Protein AF-A0A6I8VEP2-F1 (afdb_monomer)

Mean predicted aligned error: 11.59 Å

Organism: Drosophila pseudoobscura pseudoobscura (NCBI:txid46245)

InterPro domains:
  IPR017384 NADH dehydrogenase [ubiquinone] (complex I), alpha subcomplex subunit 1 [PF15879] (2-56)
  IPR017384 NADH dehydrogenase [ubiquinone] (complex I), alpha subcomplex subunit 1 [PTHR17098] (1-71)

Sequence (93 aa):
MWFEILPGAAIITVLLSVPIYAMYGVQKLTLGNAFRRNMDERFSRVMYQRDFRLTDNPYLMNGLDAIPDDEEDDQNKELNEDFNVGDDPDQEN

Foldseek 3Di:
DVCVCVVVVVVVVCVVVVVVVVLQVVCCVPQVHSDDDDDPDPVSVVLQVVCCVPPVHSPDDDDPVNDDDPVVVVVVVVVVVVVPPPPPPPPDD

Nearest PDB structures (foldseek):
  8b9z-assembly1_a  TM=9.201E-01  e=4.704E-08  Drosophila melanogaster
  8esz-assembly1_A1  TM=9.103E-01  e=6.145E-08  Drosophila melanogaster
  8ba0-assembly1_a  TM=9.038E-01  e=6.145E-08  Drosophila melanogaster
  8ues-assembly1_1a  TM=8.490E-01  e=1.342E-02  Sus scrofa
  3hus-assembly1_A  TM=4.122E-01  e=9.363E+00  Homo sapiens

Secondary structure (DSSP, 8-state):
-GGGGHHHHHHHHHHHHHHHHHHHHHHHHHHSSSSPPP-SSHHHHHHHHHHHHHHSSTTS---GGGSPPHHHHHHHHHHHHHT----------

pLDDT: mean 82.6, std 14.32, range [41.22, 97.12]

So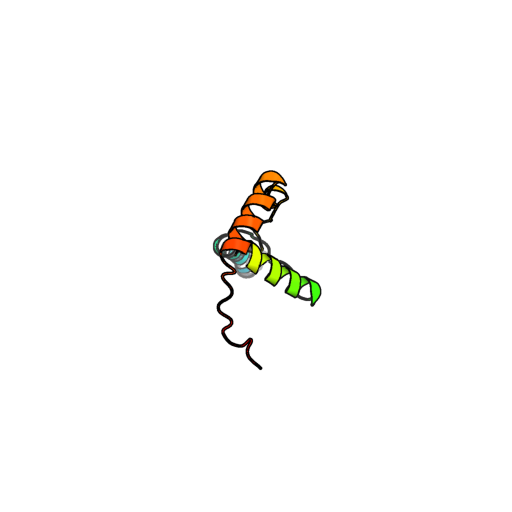lvent-accessible surface area (backbone atoms only — not comparable to full-atom values): 5827 Å² total; per-residue (Å²): 113,87,66,72,53,50,64,59,52,49,52,52,52,49,66,64,47,47,61,59,57,50,48,36,54,51,32,32,72,76,63,74,41,57,69,84,82,75,58,89,48,72,67,44,41,54,52,48,53,50,36,32,74,75,62,76,34,67,75,60,82,83,61,74,86,76,54,72,54,76,78,54,46,54,55,53,48,55,54,55,54,69,69,60,67,81,84,69,90,82,85,82,133

Structure (mmCIF, N/CA/C/O backbone):
data_AF-A0A6I8VEP2-F1
#
_entry.id   AF-A0A6I8VEP2-F1
#
loop_
_atom_site.group_PDB
_atom_site.id
_atom_site.type_symbol
_atom_site.label_atom_id
_atom_site.label_alt_id
_atom_site.label_comp_id
_atom_site.label_asym_id
_atom_site.label_entity_id
_atom_site.label_seq_id
_atom_site.pdbx_PDB_ins_code
_atom_site.Cartn_x
_atom_site.Cartn_y
_atom_site.Cartn_z
_atom_site.occupancy
_atom_site.B_iso_or_equiv
_atom_site.auth_seq_id
_atom_site.auth_comp_id
_atom_site.auth_asym_id
_atom_site.auth_atom_id
_atom_site.pdbx_PDB_model_num
ATOM 1 N N . MET A 1 1 ? 26.747 3.725 -31.571 1.00 76.69 1 MET A N 1
ATOM 2 C CA . MET A 1 1 ? 27.211 4.779 -30.624 1.00 76.69 1 MET A CA 1
ATOM 3 C C . MET A 1 1 ? 26.713 4.438 -29.223 1.00 76.69 1 MET A C 1
ATOM 5 O O . MET A 1 1 ? 25.716 3.745 -29.107 1.00 76.69 1 MET A O 1
ATOM 9 N N . TRP A 1 2 ? 27.376 4.876 -28.149 1.00 89.00 2 TRP A N 1
ATOM 10 C CA . TRP A 1 2 ? 27.051 4.434 -26.776 1.00 89.00 2 TRP A CA 1
ATOM 11 C C . TRP A 1 2 ? 25.586 4.666 -26.351 1.00 89.00 2 TRP A C 1
ATOM 13 O O . TRP A 1 2 ? 25.087 3.954 -25.490 1.00 89.00 2 TRP A O 1
ATOM 23 N N . PHE A 1 3 ? 24.879 5.610 -26.977 1.00 93.62 3 PHE A N 1
ATOM 24 C CA . PHE A 1 3 ? 23.467 5.899 -26.712 1.00 93.62 3 PHE A CA 1
ATOM 25 C C . PHE A 1 3 ? 22.481 4.848 -27.248 1.00 93.62 3 PHE A C 1
ATOM 27 O O . PHE A 1 3 ? 21.315 4.868 -26.868 1.00 93.62 3 PHE A O 1
ATOM 34 N N . GLU A 1 4 ? 22.906 3.918 -28.105 1.00 95.19 4 GLU A N 1
ATOM 35 C CA . GLU A 1 4 ? 22.037 2.846 -28.626 1.00 95.19 4 GLU A CA 1
ATOM 36 C C . GLU A 1 4 ? 21.580 1.870 -27.530 1.00 95.19 4 GLU A C 1
ATOM 38 O O . GLU A 1 4 ? 20.612 1.140 -27.720 1.00 95.19 4 GLU A O 1
ATOM 43 N N . ILE A 1 5 ? 22.219 1.899 -26.355 1.00 95.31 5 ILE A N 1
ATOM 44 C CA . ILE A 1 5 ? 21.764 1.173 -25.163 1.00 95.31 5 ILE A CA 1
ATOM 45 C C . ILE A 1 5 ? 20.530 1.819 -24.511 1.00 95.31 5 ILE A C 1
ATOM 47 O O . ILE A 1 5 ? 19.772 1.135 -23.823 1.00 95.31 5 ILE A O 1
ATOM 51 N N . LEU A 1 6 ? 20.311 3.126 -24.712 1.00 95.62 6 LEU A N 1
ATOM 52 C CA . LEU A 1 6 ? 19.294 3.897 -23.989 1.00 95.62 6 LEU A CA 1
ATOM 53 C C . LEU A 1 6 ? 17.864 3.403 -24.242 1.00 95.62 6 LEU A C 1
ATOM 55 O O . LEU A 1 6 ? 17.130 3.293 -23.263 1.00 95.62 6 LEU A O 1
ATOM 59 N N . PRO A 1 7 ? 17.447 3.045 -25.475 1.00 95.88 7 PRO A N 1
ATOM 60 C CA . PRO A 1 7 ? 16.116 2.485 -25.696 1.00 95.88 7 PRO A CA 1
ATOM 61 C C . PRO A 1 7 ? 15.894 1.176 -24.928 1.00 95.88 7 PRO A C 1
ATOM 63 O O . PRO A 1 7 ? 14.855 1.004 -24.296 1.00 95.88 7 PRO A O 1
ATOM 66 N N . GLY A 1 8 ? 16.884 0.276 -24.923 1.00 96.69 8 GLY A N 1
ATOM 67 C CA . GLY A 1 8 ? 16.804 -0.988 -24.186 1.00 96.69 8 GLY A CA 1
ATOM 68 C C . GLY A 1 8 ? 16.749 -0.772 -22.674 1.00 96.69 8 GLY A C 1
ATOM 69 O O . GLY A 1 8 ? 15.886 -1.331 -21.998 1.00 96.69 8 GLY A O 1
ATOM 70 N N . ALA A 1 9 ? 17.614 0.099 -22.150 1.00 95.38 9 ALA A N 1
ATOM 71 C CA . ALA A 1 9 ? 17.609 0.476 -20.741 1.00 95.38 9 ALA A CA 1
ATOM 72 C C . ALA A 1 9 ? 16.273 1.118 -20.328 1.00 95.38 9 ALA A C 1
ATOM 74 O O . ALA A 1 9 ? 15.709 0.741 -19.305 1.00 95.38 9 ALA A O 1
ATOM 75 N N . ALA A 1 10 ? 15.723 2.018 -21.150 1.00 96.44 10 ALA A N 1
ATOM 76 C CA . ALA A 1 10 ? 14.442 2.667 -20.891 1.00 96.44 10 ALA A CA 1
ATOM 77 C C . ALA A 1 10 ? 13.289 1.657 -20.821 1.00 96.44 10 ALA A C 1
ATOM 79 O O . ALA A 1 10 ? 12.487 1.716 -19.891 1.00 96.44 10 ALA A O 1
ATOM 80 N N . ILE A 1 11 ? 13.230 0.696 -21.751 1.00 97.12 11 ILE A N 1
ATOM 81 C CA . ILE A 1 11 ? 12.214 -0.365 -21.730 1.00 97.12 11 ILE A CA 1
ATOM 82 C C . ILE A 1 11 ? 12.311 -1.172 -20.432 1.00 97.12 11 ILE A C 1
ATOM 84 O O . ILE A 1 11 ? 11.299 -1.378 -19.764 1.00 97.12 11 ILE A O 1
ATOM 88 N N . ILE A 1 12 ? 13.519 -1.584 -20.038 1.00 97.06 12 ILE A N 1
ATOM 89 C CA . ILE A 1 12 ? 13.738 -2.357 -18.808 1.00 97.06 12 ILE A CA 1
ATOM 90 C C . ILE A 1 12 ? 13.291 -1.558 -17.578 1.00 97.06 12 ILE A C 1
ATOM 92 O O . ILE A 1 12 ? 12.550 -2.073 -16.744 1.00 97.06 12 ILE A O 1
ATOM 96 N N . THR A 1 13 ? 13.690 -0.290 -17.467 1.00 96.25 13 THR A N 1
ATOM 97 C CA . THR A 1 13 ? 13.318 0.565 -16.333 1.00 96.25 13 THR A CA 1
ATOM 98 C C . THR A 1 13 ? 11.810 0.793 -16.257 1.00 96.25 13 THR A C 1
ATOM 100 O O . THR A 1 13 ? 11.228 0.721 -15.173 1.00 96.25 13 THR A O 1
ATOM 103 N N . VAL A 1 14 ? 11.150 1.024 -17.393 1.00 96.94 14 VAL A N 1
ATOM 104 C CA . VAL A 1 14 ? 9.692 1.185 -17.429 1.00 96.94 14 VAL A CA 1
ATOM 105 C C . VAL A 1 14 ? 9.015 -0.110 -16.989 1.00 96.94 14 VAL A C 1
ATOM 107 O O . VAL A 1 14 ? 8.204 -0.088 -16.069 1.00 96.94 14 VAL A O 1
ATOM 110 N N . LEU A 1 15 ? 9.402 -1.253 -17.553 1.00 96.88 15 LEU A N 1
ATOM 111 C CA . LEU A 1 15 ? 8.790 -2.537 -17.208 1.00 96.88 15 LEU A CA 1
ATOM 112 C C . LEU A 1 15 ? 9.022 -2.950 -15.750 1.00 96.88 15 LEU A C 1
ATOM 114 O O . LEU A 1 15 ? 8.141 -3.565 -15.160 1.00 96.88 15 LEU A O 1
ATOM 118 N N . LEU A 1 16 ? 10.162 -2.599 -15.149 1.00 96.31 16 LEU A N 1
ATOM 119 C CA . LEU A 1 16 ? 10.422 -2.864 -13.730 1.00 96.31 16 LEU A CA 1
ATOM 120 C C . LEU A 1 16 ? 9.691 -1.895 -12.794 1.00 96.31 16 LEU A C 1
ATOM 122 O O . LEU A 1 16 ? 9.290 -2.286 -11.700 1.00 96.31 16 LEU A O 1
ATOM 126 N N . SER A 1 17 ? 9.506 -0.640 -13.202 1.00 95.94 17 SER A N 1
ATOM 127 C CA . SER A 1 17 ? 8.841 0.367 -12.366 1.00 95.94 17 SER A CA 1
ATOM 128 C C . SER A 1 17 ? 7.315 0.244 -12.386 1.00 95.94 17 SER A C 1
ATOM 130 O O . SER A 1 17 ? 6.673 0.448 -11.355 1.00 95.94 17 SER A O 1
ATOM 132 N N . VAL A 1 18 ? 6.723 -0.146 -13.520 1.00 96.31 18 VAL A N 1
ATOM 133 C CA . VAL A 1 18 ? 5.264 -0.248 -13.689 1.00 96.31 18 VAL A CA 1
ATOM 134 C C . VAL A 1 18 ? 4.595 -1.132 -12.625 1.00 96.31 18 VAL A C 1
ATOM 136 O O . VAL A 1 18 ? 3.642 -0.652 -12.012 1.00 96.31 18 VAL A O 1
ATOM 139 N N . PRO A 1 19 ? 5.064 -2.360 -12.319 1.00 94.00 19 PRO A N 1
ATOM 140 C CA . PRO A 1 19 ? 4.447 -3.197 -11.291 1.00 94.00 19 PRO A CA 1
ATOM 141 C C . PRO A 1 19 ? 4.421 -2.545 -9.906 1.00 94.00 19 PRO A C 1
ATOM 143 O O . PRO A 1 19 ? 3.452 -2.713 -9.171 1.00 94.00 19 PRO A O 1
ATOM 146 N N . ILE A 1 20 ? 5.448 -1.764 -9.559 1.00 91.00 20 ILE A N 1
ATOM 147 C CA . ILE A 1 20 ? 5.558 -1.100 -8.254 1.00 91.00 20 ILE A CA 1
ATOM 148 C C . ILE A 1 20 ? 4.464 -0.032 -8.117 1.00 91.00 20 ILE A C 1
ATOM 150 O O . ILE A 1 20 ? 3.713 -0.024 -7.140 1.00 91.00 20 ILE A O 1
ATOM 154 N N . TYR A 1 21 ? 4.326 0.836 -9.122 1.00 92.50 21 TYR A N 1
ATOM 155 C CA . TYR A 1 21 ? 3.317 1.900 -9.115 1.00 92.50 21 TYR A CA 1
ATOM 156 C C . TYR A 1 21 ? 1.896 1.374 -9.329 1.00 92.50 21 TYR A C 1
ATOM 158 O O . TYR A 1 21 ? 0.954 1.862 -8.703 1.00 92.50 21 TYR A O 1
ATOM 166 N N . ALA A 1 22 ? 1.730 0.355 -10.173 1.00 93.56 22 ALA A N 1
ATOM 167 C CA . ALA A 1 22 ? 0.443 -0.298 -10.368 1.00 93.56 22 ALA A CA 1
ATOM 168 C C . ALA A 1 22 ? -0.051 -0.918 -9.056 1.00 93.56 22 ALA A C 1
ATOM 170 O O . ALA A 1 22 ? -1.202 -0.710 -8.674 1.00 93.56 22 ALA A O 1
ATOM 171 N N . MET A 1 23 ? 0.828 -1.606 -8.320 1.00 90.88 23 MET A N 1
ATOM 172 C CA . MET A 1 23 ? 0.464 -2.226 -7.049 1.00 90.88 23 MET A CA 1
ATOM 173 C C . MET A 1 23 ? 0.060 -1.190 -5.989 1.00 90.88 23 MET A C 1
ATOM 175 O O . MET A 1 23 ? -0.892 -1.429 -5.247 1.00 90.88 23 MET A O 1
ATOM 179 N N . TYR A 1 24 ? 0.720 -0.028 -5.951 1.00 91.00 24 TYR A N 1
ATOM 180 C CA . TYR A 1 24 ? 0.315 1.098 -5.099 1.00 91.00 24 TYR A CA 1
ATOM 181 C C . TYR A 1 24 ? -1.128 1.542 -5.397 1.00 91.00 24 TYR A C 1
ATOM 183 O O . TYR A 1 24 ? -1.940 1.699 -4.483 1.00 91.00 24 TYR A O 1
ATOM 191 N N . GLY A 1 25 ? -1.465 1.702 -6.682 1.00 91.00 25 GLY A N 1
ATOM 192 C CA . GLY A 1 25 ? -2.812 2.073 -7.117 1.00 91.00 25 GLY A CA 1
ATOM 193 C C . GLY A 1 25 ? -3.856 1.016 -6.758 1.00 91.00 25 GLY A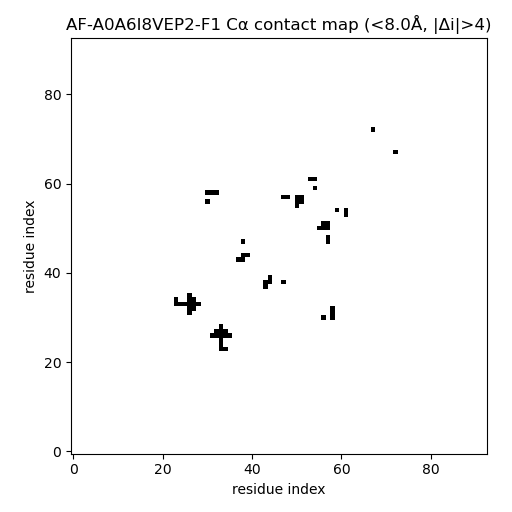 C 1
ATOM 194 O O . GLY A 1 25 ? -4.889 1.346 -6.180 1.00 91.00 25 GLY A O 1
ATOM 195 N N . VAL A 1 26 ? -3.561 -0.257 -7.034 1.00 91.62 26 VAL A N 1
ATOM 196 C CA . VAL A 1 26 ? -4.454 -1.381 -6.715 1.00 91.62 26 VAL A CA 1
ATOM 197 C C . VAL A 1 26 ? -4.726 -1.450 -5.214 1.00 91.62 26 VAL A C 1
ATOM 199 O O . VAL A 1 26 ? -5.887 -1.490 -4.824 1.00 91.62 26 VAL A O 1
ATOM 202 N N . GLN A 1 27 ? -3.694 -1.388 -4.365 1.00 88.88 27 GLN A N 1
ATOM 203 C CA . GLN A 1 27 ? -3.874 -1.455 -2.909 1.00 88.88 27 GLN A CA 1
ATOM 204 C C . GLN A 1 27 ? -4.743 -0.312 -2.388 1.00 88.88 27 GLN A C 1
ATOM 206 O O . GLN A 1 27 ? -5.664 -0.548 -1.605 1.00 88.88 27 GLN A O 1
ATOM 211 N N . LYS A 1 28 ? -4.513 0.910 -2.881 1.00 87.94 28 LYS A N 1
ATOM 212 C CA . LYS A 1 28 ? -5.309 2.075 -2.491 1.00 87.94 28 LYS A CA 1
ATOM 213 C C . LYS A 1 28 ? -6.786 1.924 -2.869 1.00 87.94 28 LYS A C 1
ATOM 215 O O . LYS A 1 28 ? -7.641 2.343 -2.097 1.00 87.94 28 LYS A O 1
ATOM 220 N N . LEU A 1 29 ? -7.080 1.310 -4.015 1.00 88.81 29 LEU A N 1
ATOM 221 C CA . LEU A 1 29 ? -8.452 1.067 -4.468 1.00 88.81 29 LEU A CA 1
ATOM 222 C C . LEU A 1 29 ? -9.136 -0.079 -3.714 1.00 88.81 29 LEU A C 1
ATOM 224 O O . LEU A 1 29 ? -10.317 0.030 -3.406 1.00 88.81 29 LEU A O 1
ATOM 228 N N . THR A 1 30 ? -8.425 -1.167 -3.407 1.00 86.12 30 THR A N 1
ATOM 229 C CA . THR A 1 30 ? -9.038 -2.354 -2.787 1.00 86.12 30 THR A CA 1
ATOM 230 C C . THR A 1 30 ? -9.127 -2.276 -1.265 1.00 86.12 30 THR A C 1
ATOM 232 O O . THR A 1 30 ? -10.060 -2.815 -0.687 1.00 86.12 30 THR A O 1
ATOM 235 N N . LEU A 1 31 ? -8.139 -1.666 -0.603 1.00 82.88 31 LEU A N 1
ATOM 236 C CA . LEU A 1 31 ? -7.996 -1.688 0.863 1.00 82.88 31 LEU A CA 1
ATOM 237 C C . LEU A 1 31 ? -8.242 -0.312 1.501 1.00 82.88 31 LEU A C 1
ATOM 239 O O . LEU A 1 31 ? -8.289 -0.199 2.722 1.00 82.88 31 LEU A O 1
ATOM 243 N N . GLY A 1 32 ? -8.348 0.751 0.696 1.00 83.62 32 GLY A N 1
ATOM 244 C CA . GLY A 1 32 ? -8.432 2.136 1.174 1.00 83.62 32 GLY A CA 1
ATOM 245 C C . GLY A 1 32 ? -7.096 2.713 1.659 1.00 83.62 32 GLY A C 1
ATOM 246 O O . GLY A 1 32 ? -7.005 3.906 1.939 1.00 83.62 32 GLY A O 1
ATOM 247 N N . ASN A 1 33 ? -6.034 1.902 1.708 1.00 85.44 33 ASN A N 1
ATOM 248 C CA . ASN A 1 33 ? -4.681 2.324 2.049 1.00 85.44 33 ASN A CA 1
ATOM 249 C C . ASN A 1 33 ? -3.677 1.761 1.037 1.00 85.44 33 ASN A C 1
ATOM 251 O O . ASN A 1 33 ? -3.791 0.624 0.585 1.00 85.44 33 ASN A O 1
ATOM 255 N N . ALA A 1 34 ? -2.686 2.569 0.674 1.00 81.88 34 ALA A N 1
ATOM 256 C CA . ALA A 1 34 ? -1.704 2.221 -0.343 1.00 81.88 34 ALA A CA 1
ATOM 257 C C . ALA A 1 34 ? -0.588 1.291 0.161 1.00 81.88 34 ALA A C 1
ATOM 259 O O . ALA A 1 34 ? 0.157 0.744 -0.648 1.00 81.88 34 ALA A O 1
ATOM 260 N N . PHE A 1 35 ? -0.463 1.128 1.482 1.00 85.19 35 PHE A N 1
ATOM 261 C CA . PHE A 1 35 ? 0.541 0.268 2.099 1.00 85.19 35 PHE A CA 1
ATOM 262 C C . PHE A 1 35 ? -0.107 -0.876 2.868 1.00 85.19 35 PHE A C 1
ATOM 264 O O . PHE A 1 35 ? -1.013 -0.678 3.682 1.00 85.19 35 PHE A O 1
ATOM 271 N N . ARG A 1 36 ? 0.403 -2.092 2.655 1.00 85.38 36 ARG A N 1
ATOM 272 C CA . ARG A 1 36 ? -0.042 -3.273 3.393 1.00 85.38 36 ARG A CA 1
ATOM 273 C C . ARG A 1 36 ? 0.607 -3.343 4.779 1.00 85.38 36 ARG A C 1
ATOM 275 O O . ARG A 1 36 ? 1.810 -3.133 4.902 1.00 85.38 36 ARG A O 1
ATOM 282 N N . ARG A 1 37 ? -0.172 -3.669 5.821 1.00 86.69 37 ARG A N 1
ATOM 283 C CA . ARG A 1 37 ? 0.379 -3.906 7.168 1.00 86.69 37 ARG A CA 1
ATOM 284 C C . ARG A 1 37 ? 1.212 -5.187 7.179 1.00 86.69 37 ARG A C 1
ATOM 286 O O . ARG A 1 37 ? 0.869 -6.154 6.496 1.00 86.69 37 ARG A O 1
ATOM 293 N N . ASN A 1 38 ? 2.280 -5.189 7.975 1.00 85.25 3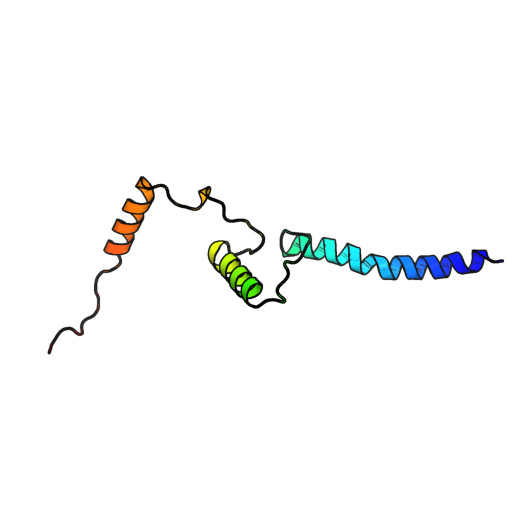8 ASN A N 1
ATOM 294 C CA . ASN A 1 38 ? 3.087 -6.385 8.172 1.00 85.25 38 ASN A CA 1
ATOM 295 C C . ASN A 1 38 ? 2.307 -7.431 9.000 1.00 85.25 38 ASN A C 1
ATOM 297 O O . ASN A 1 38 ? 1.668 -7.095 9.996 1.00 85.25 38 ASN A O 1
ATOM 301 N N . MET A 1 39 ? 2.364 -8.694 8.576 1.00 88.00 39 MET A N 1
ATOM 302 C CA . MET A 1 39 ? 1.752 -9.858 9.221 1.00 88.00 39 MET A CA 1
ATOM 303 C C . MET A 1 39 ? 2.769 -10.983 9.489 1.00 88.00 39 MET A C 1
ATOM 305 O O . MET A 1 39 ? 2.379 -12.128 9.715 1.00 88.00 39 MET A O 1
ATOM 309 N N . ASP A 1 40 ? 4.068 -10.683 9.475 1.00 91.94 40 ASP A N 1
ATOM 310 C CA . ASP A 1 40 ? 5.122 -11.677 9.706 1.00 91.94 40 ASP A CA 1
ATOM 311 C C . ASP A 1 40 ? 5.065 -12.242 11.131 1.00 91.94 40 ASP A C 1
ATOM 313 O O . ASP A 1 40 ? 5.179 -13.449 11.350 1.00 91.94 40 ASP A O 1
ATOM 317 N N . GLU A 1 41 ? 4.799 -11.397 12.125 1.00 93.81 41 GLU A N 1
ATOM 318 C CA . GLU A 1 41 ? 4.716 -11.815 13.524 1.00 93.81 41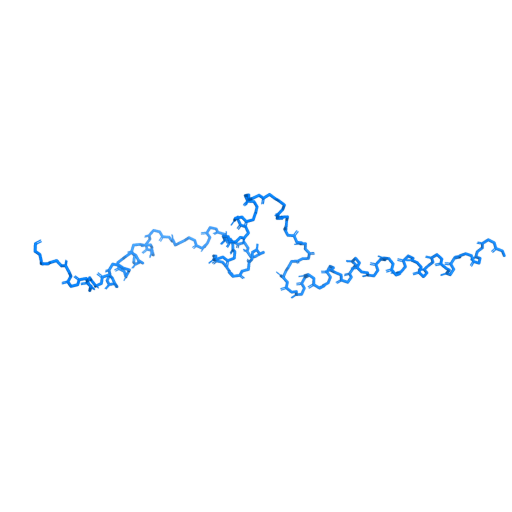 GLU A CA 1
ATOM 319 C C . GLU A 1 41 ? 3.325 -12.339 13.904 1.00 93.81 41 GLU A C 1
ATOM 321 O O . GLU A 1 41 ? 2.294 -11.958 13.339 1.00 93.81 41 GLU A O 1
ATOM 326 N N . ARG A 1 42 ? 3.278 -13.236 14.898 1.00 92.94 42 ARG A N 1
ATOM 327 C CA . ARG A 1 42 ? 2.012 -13.799 15.395 1.00 92.94 42 ARG A CA 1
ATOM 328 C C . ARG A 1 42 ? 1.130 -12.723 16.025 1.00 92.94 42 ARG A C 1
ATOM 330 O O . ARG A 1 42 ? -0.071 -12.711 15.775 1.00 92.94 42 ARG A O 1
ATOM 337 N N . PHE A 1 43 ? 1.721 -11.818 16.804 1.00 93.06 43 PHE A N 1
ATOM 338 C CA . PHE A 1 43 ? 0.991 -10.719 17.434 1.00 93.06 43 PHE A CA 1
ATOM 339 C C . PHE A 1 43 ? 0.341 -9.807 16.386 1.00 93.06 43 PHE A C 1
ATOM 341 O O . PHE A 1 43 ? -0.865 -9.573 16.438 1.00 93.06 43 PHE A O 1
ATOM 348 N N . SER A 1 44 ? 1.103 -9.398 15.369 1.00 92.75 44 SER A N 1
ATOM 349 C CA . SER A 1 44 ? 0.611 -8.565 14.265 1.00 92.75 44 SER A CA 1
ATOM 350 C C . SER A 1 44 ? -0.553 -9.210 13.512 1.00 92.75 44 SER A C 1
ATOM 352 O O . SER A 1 44 ? -1.512 -8.526 13.164 1.00 92.75 44 SER A O 1
ATOM 354 N N . ARG A 1 45 ? -0.532 -10.536 13.321 1.00 92.62 45 ARG A N 1
ATOM 355 C CA . ARG A 1 45 ? -1.647 -11.284 12.710 1.00 92.62 45 ARG A CA 1
ATOM 356 C C . ARG A 1 45 ? -2.911 -11.283 13.560 1.00 92.62 45 ARG A C 1
ATOM 358 O O . ARG A 1 45 ? -3.997 -11.079 13.024 1.00 92.62 45 ARG A O 1
ATOM 365 N N . VAL A 1 46 ? -2.779 -11.506 14.867 1.00 94.38 46 VAL A N 1
ATOM 366 C CA . V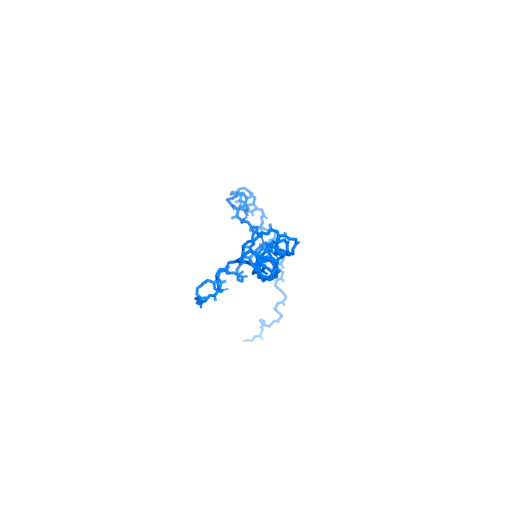AL A 1 46 ? -3.929 -11.489 15.785 1.00 94.38 46 VAL A CA 1
ATOM 367 C C . VAL A 1 46 ? -4.551 -10.096 15.825 1.00 94.38 46 VAL A C 1
ATOM 369 O O . VAL A 1 46 ? -5.769 -9.975 15.717 1.00 94.38 46 VAL A O 1
ATOM 372 N N . MET A 1 47 ? -3.726 -9.049 15.894 1.00 92.00 47 MET A N 1
ATOM 373 C CA . MET A 1 47 ? -4.208 -7.666 15.890 1.00 92.00 47 MET A CA 1
ATOM 374 C C . MET A 1 47 ? -4.862 -7.282 14.562 1.00 92.00 47 MET A C 1
ATOM 376 O O . MET A 1 47 ? -5.912 -6.653 14.565 1.00 92.00 47 MET A O 1
ATOM 380 N N . TYR A 1 48 ? -4.328 -7.747 13.433 1.00 91.75 48 TYR A N 1
ATOM 381 C CA . TYR A 1 48 ? -4.952 -7.543 12.126 1.00 91.75 48 TYR A CA 1
ATOM 382 C C . TYR A 1 48 ? -6.354 -8.170 12.036 1.00 91.75 48 TYR A C 1
ATOM 384 O O . TYR A 1 48 ? -7.280 -7.545 11.528 1.00 91.75 48 TYR A O 1
ATOM 392 N N . GLN A 1 49 ? -6.542 -9.381 12.574 1.00 92.00 49 GLN A N 1
ATOM 393 C CA . GLN A 1 49 ? -7.869 -10.004 12.642 1.00 92.00 49 GLN A CA 1
ATOM 394 C C . GLN A 1 49 ? -8.800 -9.308 13.636 1.00 92.00 49 GLN A C 1
ATOM 396 O O . GLN A 1 49 ? -10.003 -9.266 13.409 1.00 92.00 49 GLN A O 1
ATOM 401 N N . ARG A 1 50 ? -8.273 -8.808 14.759 1.00 92.75 50 ARG A N 1
ATOM 402 C CA . ARG A 1 50 ? -9.056 -8.034 15.730 1.00 92.75 50 ARG A CA 1
ATOM 403 C C . ARG A 1 50 ? -9.625 -6.784 15.070 1.00 92.75 50 ARG A C 1
ATOM 405 O O . ARG A 1 50 ? -10.824 -6.567 15.168 1.00 92.75 50 ARG A O 1
ATOM 412 N N . ASP A 1 51 ? -8.783 -6.023 14.376 1.00 90.75 51 ASP A N 1
ATOM 413 C CA . ASP A 1 51 ? -9.203 -4.799 13.694 1.00 90.75 51 ASP A CA 1
ATOM 414 C C . ASP A 1 51 ? -10.278 -5.126 12.630 1.00 90.75 51 ASP A C 1
ATOM 416 O O . ASP A 1 51 ? -11.305 -4.461 12.577 1.00 90.75 51 ASP A O 1
ATOM 420 N N . PHE A 1 52 ? -10.138 -6.239 11.893 1.00 89.88 52 PHE A N 1
ATOM 421 C CA . PHE A 1 52 ? -11.188 -6.738 10.990 1.00 89.88 52 PHE A CA 1
ATOM 422 C C . PHE A 1 52 ? -12.529 -7.044 11.673 1.00 89.88 52 PHE A C 1
ATOM 424 O O . PHE A 1 52 ? -13.563 -6.824 11.064 1.00 89.88 52 PHE A O 1
ATOM 431 N N . ARG A 1 53 ? -12.536 -7.562 12.907 1.00 91.12 53 ARG A N 1
ATOM 432 C CA . ARG A 1 53 ? -13.785 -7.871 13.630 1.00 91.12 53 ARG A CA 1
ATOM 433 C C . ARG A 1 53 ? -14.474 -6.630 14.197 1.00 91.12 53 ARG A C 1
ATOM 435 O O . ARG A 1 53 ? -15.665 -6.691 14.462 1.00 91.12 53 ARG A O 1
ATOM 442 N N . LEU A 1 54 ? -13.723 -5.558 14.444 1.00 89.81 54 LEU A N 1
ATOM 443 C CA . LEU A 1 54 ? -14.253 -4.329 15.037 1.00 89.81 54 LEU A CA 1
ATOM 444 C C . LEU A 1 54 ? -14.818 -3.373 13.984 1.00 89.81 54 LEU A C 1
ATOM 446 O O . LEU A 1 54 ? -15.827 -2.730 14.236 1.00 89.81 54 LEU A O 1
ATOM 450 N N . THR A 1 55 ? -14.160 -3.251 12.828 1.00 87.25 55 THR A N 1
ATOM 451 C CA . THR A 1 55 ? -14.471 -2.204 11.839 1.00 87.25 55 THR A CA 1
ATOM 452 C C . THR A 1 55 ? -14.699 -2.732 10.420 1.00 87.25 55 THR A C 1
ATOM 454 O O . THR A 1 55 ? -14.819 -1.929 9.496 1.00 87.25 55 THR A O 1
ATOM 457 N N . ASP A 1 56 ? -14.674 -4.056 10.207 1.00 86.69 56 ASP A N 1
ATOM 458 C CA . ASP A 1 56 ? -14.695 -4.744 8.898 1.00 86.69 56 ASP A CA 1
ATOM 459 C C . ASP A 1 56 ? -13.568 -4.348 7.916 1.00 86.69 56 ASP A C 1
ATOM 461 O O . ASP A 1 56 ? -13.395 -4.963 6.860 1.00 86.69 56 ASP A O 1
ATOM 465 N N . ASN A 1 57 ? -12.732 -3.366 8.271 1.00 86.19 57 ASN A N 1
ATOM 466 C CA . ASN A 1 57 ? -11.579 -2.920 7.506 1.00 86.19 57 ASN A CA 1
ATOM 467 C C . ASN A 1 57 ? -10.388 -2.606 8.440 1.00 86.19 57 ASN A C 1
ATOM 469 O O . ASN A 1 57 ? -10.411 -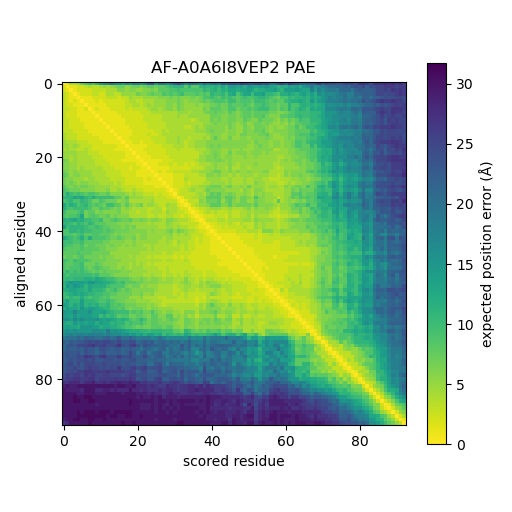1.609 9.162 1.00 86.19 57 ASN A O 1
ATOM 473 N N . PRO A 1 58 ? -9.273 -3.356 8.359 1.00 86.44 58 PRO A N 1
ATOM 474 C CA . PRO A 1 58 ? -8.122 -3.232 9.262 1.00 86.44 58 PRO A CA 1
ATOM 475 C C . PRO A 1 58 ? -7.295 -1.951 9.060 1.00 86.44 58 PRO A C 1
ATOM 477 O O . PRO A 1 58 ? -6.295 -1.737 9.756 1.00 86.44 58 PRO A O 1
ATOM 480 N N . TYR A 1 59 ? -7.646 -1.139 8.061 1.00 87.31 59 TYR A N 1
ATOM 481 C CA . TYR A 1 59 ? -7.037 0.162 7.792 1.00 87.31 59 TYR A CA 1
ATOM 482 C C . TYR A 1 59 ? -7.885 1.332 8.287 1.00 87.31 59 TYR A C 1
ATOM 484 O O . TYR A 1 59 ? -7.388 2.458 8.304 1.00 87.31 59 TYR A O 1
ATOM 492 N N . LEU A 1 60 ? -9.129 1.079 8.699 1.00 86.56 60 LEU A N 1
ATOM 493 C CA . LEU A 1 60 ? -9.952 2.060 9.385 1.00 86.56 60 LEU A CA 1
ATOM 494 C C . LEU A 1 60 ? -9.572 2.047 10.870 1.00 86.56 60 LEU A C 1
ATOM 496 O O . LEU A 1 60 ? -9.711 1.025 11.541 1.00 86.56 60 LEU A O 1
ATOM 500 N N . MET A 1 61 ? -9.041 3.162 11.374 1.00 85.50 61 MET A N 1
ATOM 501 C CA . MET A 1 61 ? -8.691 3.271 12.791 1.00 85.50 61 MET A CA 1
ATOM 502 C C . MET A 1 61 ? -9.952 3.438 13.632 1.00 85.50 61 MET A C 1
ATOM 504 O O . MET A 1 61 ? -10.734 4.350 13.380 1.00 85.50 61 MET A O 1
ATOM 508 N N . ASN A 1 62 ? -10.096 2.595 14.656 1.00 88.25 62 ASN A N 1
ATOM 509 C CA . ASN A 1 62 ? -11.113 2.774 15.683 1.00 88.25 62 ASN A CA 1
ATOM 510 C C . ASN A 1 62 ? -10.567 3.705 16.774 1.00 88.25 62 ASN A C 1
ATOM 512 O O . ASN A 1 62 ? -9.603 3.349 17.457 1.00 88.25 62 ASN A O 1
ATOM 516 N N . GLY A 1 63 ? -11.116 4.916 16.860 1.00 88.88 63 GLY A N 1
ATOM 517 C CA . GLY A 1 63 ? -10.707 5.940 17.824 1.00 88.88 63 GLY A CA 1
ATOM 518 C C . GLY A 1 63 ? -11.363 5.768 19.195 1.00 88.88 63 GLY A C 1
ATOM 519 O O . GLY A 1 63 ? -12.043 4.777 19.449 1.00 88.88 63 GLY A O 1
ATOM 520 N N . LEU A 1 64 ? -11.165 6.757 20.071 1.00 88.81 64 LEU A N 1
ATOM 521 C CA . LEU A 1 64 ? -11.872 6.823 21.358 1.00 88.81 64 LEU A CA 1
ATOM 522 C C . LEU A 1 64 ? -13.366 7.110 21.171 1.00 88.81 64 LEU A C 1
ATOM 524 O O . LEU A 1 64 ? -14.162 6.653 21.973 1.00 88.81 64 LEU A O 1
ATOM 528 N N . ASP A 1 65 ? -13.731 7.760 20.067 1.00 86.94 65 ASP A N 1
ATOM 529 C CA . ASP A 1 65 ? -15.113 8.098 19.704 1.00 86.94 65 ASP A CA 1
ATOM 530 C C . ASP A 1 65 ? -16.019 6.870 19.494 1.00 86.94 65 ASP A C 1
ATOM 532 O O . ASP A 1 65 ? -17.230 7.004 19.368 1.00 86.94 65 ASP A O 1
ATOM 536 N N . ALA A 1 66 ? -15.438 5.671 19.388 1.00 86.19 66 ALA A N 1
ATOM 537 C CA . ALA A 1 66 ? -16.184 4.422 19.264 1.00 86.19 66 ALA A CA 1
ATOM 538 C C . ALA A 1 66 ? -16.506 3.767 20.613 1.00 86.19 66 ALA A C 1
ATOM 540 O O . ALA A 1 66 ? -17.157 2.724 20.641 1.00 86.19 66 ALA A O 1
ATOM 541 N N . ILE A 1 67 ? -15.992 4.323 21.710 1.00 86.44 67 ILE A N 1
ATOM 542 C CA . ILE A 1 67 ? -16.310 3.874 23.060 1.00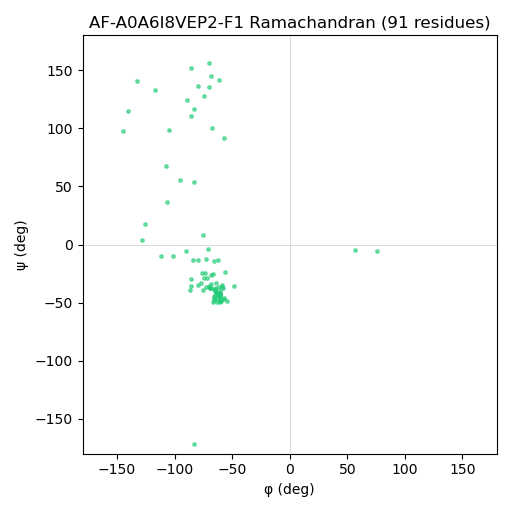 86.44 67 ILE A CA 1
ATOM 543 C C . ILE A 1 67 ? -17.543 4.672 23.502 1.00 86.44 67 ILE A C 1
ATOM 545 O O . ILE A 1 67 ? -17.491 5.899 23.430 1.00 86.44 67 ILE A O 1
ATOM 549 N N . PRO A 1 68 ? -18.637 4.010 23.911 1.00 85.88 68 PRO A N 1
ATOM 550 C CA . PRO A 1 68 ? -19.801 4.703 24.452 1.00 85.88 68 PRO A CA 1
ATOM 551 C C . PRO A 1 68 ? -19.417 5.473 25.719 1.00 85.88 68 PRO A C 1
ATOM 553 O O . PRO A 1 68 ? -18.616 4.997 26.527 1.00 85.88 68 PRO A O 1
ATOM 556 N N . ASP A 1 69 ? -19.992 6.661 25.885 1.00 87.31 69 ASP A N 1
ATOM 557 C CA . ASP A 1 69 ? -19.878 7.409 27.134 1.00 87.31 69 ASP A CA 1
ATOM 558 C C . ASP A 1 69 ? -20.697 6.710 28.237 1.00 87.31 69 ASP A C 1
ATOM 560 O O . ASP A 1 69 ? -21.651 5.983 27.946 1.00 87.31 69 ASP A O 1
ATOM 564 N N . ASP A 1 70 ? -20.344 6.943 29.506 1.00 79.62 70 ASP A N 1
ATOM 565 C CA . ASP A 1 70 ? -20.911 6.236 30.671 1.00 79.62 70 ASP A CA 1
ATOM 566 C C . ASP A 1 70 ? -22.461 6.178 30.667 1.00 79.62 70 ASP A C 1
ATOM 568 O O . ASP A 1 70 ? -23.051 5.169 31.048 1.00 79.62 70 ASP A O 1
ATOM 572 N N . GLU A 1 71 ? -23.135 7.228 30.180 1.00 69.00 71 GLU A N 1
ATOM 573 C CA . GLU A 1 71 ? -24.605 7.310 30.105 1.00 69.00 71 GLU A CA 1
ATOM 574 C C . GLU A 1 71 ? -25.234 6.402 29.027 1.00 69.00 71 GLU A C 1
ATOM 576 O O . GLU A 1 71 ? -26.380 5.966 29.172 1.00 69.00 71 GLU A O 1
ATOM 581 N N . GLU A 1 72 ? -24.516 6.118 27.938 1.00 64.38 72 GLU A N 1
ATOM 582 C CA . GLU A 1 72 ? -24.959 5.213 26.867 1.00 64.38 72 GLU A CA 1
ATOM 583 C C . GLU A 1 72 ? -24.618 3.751 27.191 1.00 64.38 72 GLU A C 1
ATOM 585 O O . GLU A 1 72 ? -25.330 2.828 26.788 1.00 64.38 72 GLU A O 1
ATOM 590 N N . ASP A 1 73 ? -23.546 3.532 27.950 1.00 65.88 73 ASP A N 1
ATOM 591 C CA . ASP A 1 73 ? -23.059 2.206 28.320 1.00 65.88 73 ASP A CA 1
ATOM 592 C C . ASP A 1 73 ? -24.007 1.495 29.302 1.00 65.88 73 ASP A C 1
ATOM 594 O O . ASP A 1 73 ? -24.256 0.292 29.188 1.00 65.88 73 ASP A O 1
ATOM 598 N N . ASP A 1 74 ? -24.607 2.245 30.230 1.00 65.00 74 ASP A N 1
ATOM 599 C CA . ASP A 1 74 ? -25.606 1.715 31.162 1.00 65.00 74 ASP A CA 1
ATOM 600 C C . ASP A 1 74 ? -26.926 1.356 30.455 1.00 65.00 74 ASP A C 1
ATOM 602 O O . ASP A 1 74 ? -27.485 0.290 30.713 1.00 65.00 74 ASP A O 1
ATOM 606 N N . GLN A 1 75 ? -27.355 2.144 29.460 1.00 62.94 75 GLN A N 1
ATOM 607 C CA . GLN A 1 75 ? -28.516 1.811 28.616 1.00 62.94 75 GLN A CA 1
ATOM 608 C C . GLN A 1 75 ? -28.277 0.548 27.772 1.00 62.94 75 GLN A C 1
ATOM 610 O O . GLN A 1 75 ? -29.169 -0.288 27.619 1.00 62.94 75 GLN A O 1
ATOM 615 N N . ASN A 1 76 ? -27.065 0.375 27.234 1.00 64.00 76 ASN A N 1
ATOM 616 C CA . ASN A 1 76 ? -26.703 -0.820 26.473 1.00 64.00 76 ASN A CA 1
ATOM 617 C C . ASN A 1 76 ? -26.631 -2.077 27.356 1.00 64.00 76 ASN A C 1
ATOM 619 O O . ASN A 1 76 ? -26.971 -3.163 26.884 1.00 64.00 76 ASN A O 1
ATOM 623 N N . LYS A 1 77 ? -26.207 -1.970 28.622 1.00 64.69 77 LYS A N 1
ATOM 624 C CA . LYS A 1 77 ? -26.255 -3.098 29.572 1.00 64.69 77 LYS A CA 1
ATOM 625 C C . LYS A 1 77 ? -27.692 -3.502 29.881 1.00 64.69 77 LYS A C 1
ATOM 627 O O . LYS A 1 77 ? -27.994 -4.684 29.761 1.00 64.69 77 LYS A O 1
ATOM 632 N N . GLU A 1 78 ? -28.561 -2.540 30.196 1.00 61.47 78 GLU A N 1
ATOM 633 C CA . GLU A 1 78 ? -29.983 -2.799 30.468 1.00 61.47 78 GLU A CA 1
ATOM 634 C C . GLU A 1 78 ? -30.660 -3.502 29.279 1.00 61.47 78 GLU A C 1
ATOM 636 O O . GLU A 1 78 ? -31.276 -4.552 29.445 1.00 61.47 78 GLU A O 1
ATOM 641 N N . LEU A 1 79 ? -30.432 -3.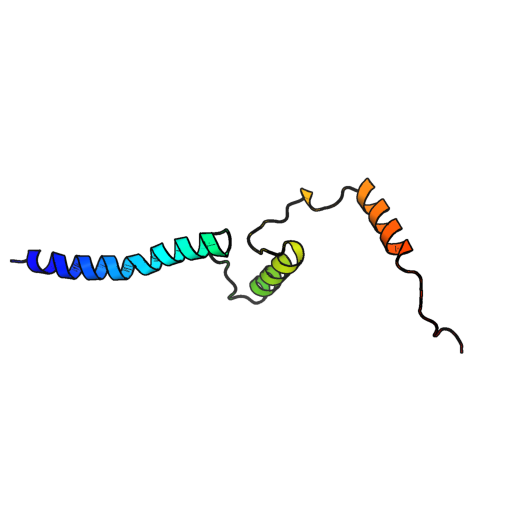022 28.050 1.00 61.62 79 LEU A N 1
ATOM 642 C CA . LEU A 1 79 ? -30.947 -3.670 26.839 1.00 61.62 79 LEU A CA 1
ATOM 643 C C . LEU A 1 79 ? -30.435 -5.109 26.663 1.00 61.62 79 LEU A C 1
ATOM 645 O O . LEU A 1 79 ? -31.205 -5.986 26.285 1.00 61.62 79 LEU A O 1
ATOM 649 N N . ASN A 1 80 ? -29.148 -5.375 26.905 1.00 61.75 80 ASN A N 1
ATOM 650 C CA . ASN A 1 80 ? -28.577 -6.717 26.731 1.00 61.75 80 ASN A CA 1
ATOM 651 C C . ASN A 1 80 ? -28.987 -7.698 27.846 1.00 61.75 80 ASN A C 1
ATOM 653 O O . ASN A 1 80 ? -29.072 -8.899 27.583 1.00 61.75 80 ASN A O 1
ATOM 657 N N . GLU A 1 81 ? -29.260 -7.216 29.061 1.00 59.75 81 GLU A N 1
ATOM 658 C CA . GLU A 1 81 ? -29.848 -8.026 30.135 1.00 59.75 81 GLU A CA 1
ATOM 659 C C . GLU A 1 81 ? -31.303 -8.404 29.822 1.00 59.75 81 GLU A C 1
ATOM 661 O O . GLU A 1 81 ? -31.682 -9.557 30.028 1.00 59.75 81 GLU A O 1
ATOM 666 N N . ASP A 1 82 ? -32.075 -7.500 29.211 1.00 58.72 82 ASP A N 1
ATOM 667 C CA . ASP A 1 82 ? -33.456 -7.763 28.783 1.00 58.72 82 ASP A CA 1
ATOM 668 C C . ASP A 1 82 ? -33.561 -8.810 27.655 1.00 58.72 82 ASP A C 1
ATOM 670 O O . ASP A 1 82 ? -34.580 -9.494 27.528 1.00 58.72 82 ASP A O 1
ATOM 674 N N . PHE A 1 83 ? -32.510 -8.982 26.841 1.00 56.47 83 PHE A N 1
ATOM 675 C CA . PHE A 1 83 ? -32.428 -10.057 25.840 1.00 56.47 83 PHE A CA 1
ATOM 676 C C . PHE A 1 83 ? -31.936 -11.393 26.411 1.00 56.47 83 PHE A C 1
ATOM 678 O O . PHE A 1 83 ? -32.095 -12.422 25.750 1.00 56.47 83 PHE A O 1
ATOM 685 N N . ASN A 1 84 ? -31.391 -11.418 27.631 1.00 56.31 84 ASN A N 1
ATOM 686 C CA . ASN A 1 84 ? -31.088 -12.652 28.352 1.00 56.31 84 ASN A CA 1
ATOM 687 C C . ASN A 1 84 ? -32.350 -13.172 29.063 1.00 56.31 84 ASN A C 1
ATOM 689 O O . ASN A 1 84 ? -32.369 -13.401 30.274 1.00 56.31 84 ASN A O 1
ATOM 693 N N . VAL A 1 85 ? -33.434 -13.346 28.300 1.00 58.09 85 VAL A N 1
ATOM 694 C CA . VAL A 1 85 ? -34.581 -14.145 28.736 1.00 58.09 85 VAL A CA 1
ATOM 695 C C . VAL A 1 85 ? -34.074 -15.578 28.789 1.00 58.09 85 VAL A C 1
ATOM 697 O O . VAL A 1 85 ? -33.882 -16.212 27.755 1.00 58.09 85 VAL A O 1
ATOM 700 N N . GLY A 1 86 ? -33.750 -16.039 29.996 1.00 58.69 86 GLY A N 1
ATOM 701 C CA . GLY A 1 86 ? -33.265 -17.387 30.250 1.00 58.69 86 GLY A CA 1
ATOM 702 C C . GLY A 1 86 ? -34.246 -18.444 29.749 1.00 58.69 86 GLY A C 1
ATOM 703 O O . GLY A 1 86 ? -35.120 -18.877 30.491 1.00 58.69 86 GLY A O 1
ATOM 704 N N . ASP A 1 87 ? -34.055 -18.885 28.511 1.00 59.34 87 ASP A N 1
ATOM 705 C CA . ASP A 1 87 ? -34.646 -20.095 27.946 1.00 59.34 87 ASP A CA 1
ATOM 706 C C . ASP A 1 87 ? -33.645 -21.258 28.086 1.00 59.34 87 ASP A C 1
ATOM 708 O O . ASP A 1 87 ? -33.267 -21.893 27.103 1.00 59.34 87 ASP A O 1
ATOM 712 N N . ASP A 1 88 ? -33.193 -21.537 29.314 1.00 59.50 88 ASP A N 1
ATOM 713 C CA . ASP A 1 88 ? -32.559 -22.820 29.648 1.00 59.50 88 ASP A CA 1
ATOM 714 C C . ASP A 1 88 ? -33.586 -23.640 30.456 1.00 59.50 88 ASP A C 1
ATOM 716 O O . ASP A 1 88 ? -33.766 -23.395 31.653 1.00 59.50 88 ASP A O 1
ATOM 720 N N . PRO A 1 89 ? -34.321 -24.585 29.833 1.00 54.69 89 PRO A N 1
ATOM 721 C CA . PRO A 1 89 ? -35.353 -25.375 30.510 1.00 54.69 89 PRO A CA 1
ATOM 722 C C . PRO A 1 89 ? -34.796 -26.484 31.426 1.00 54.69 89 PRO A C 1
ATOM 724 O O . PRO A 1 89 ? -35.570 -27.277 31.954 1.00 54.69 89 PRO A O 1
ATOM 727 N N . ASP A 1 90 ? -33.483 -26.538 31.663 1.00 57.72 90 ASP A N 1
ATOM 728 C CA . ASP A 1 90 ? -32.817 -27.700 32.266 1.00 57.72 90 ASP A CA 1
ATOM 729 C C . ASP A 1 90 ? -32.371 -27.486 33.730 1.00 57.72 90 ASP A C 1
ATOM 731 O O . ASP A 1 90 ? -31.343 -28.008 34.166 1.00 57.72 90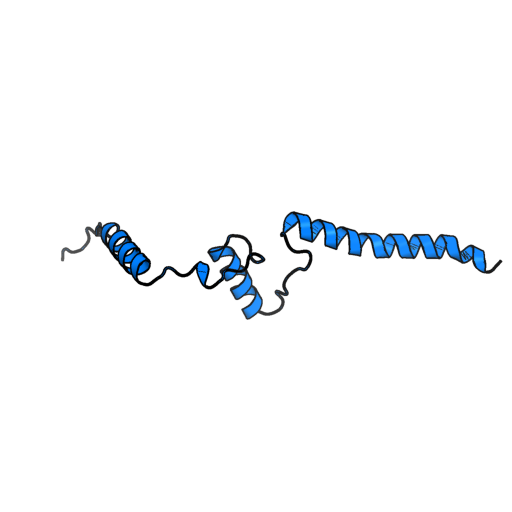 ASP A O 1
ATOM 735 N N . GLN A 1 91 ? -33.160 -26.764 34.536 1.00 57.06 91 GLN A N 1
ATOM 736 C CA . GLN A 1 91 ? -33.029 -26.780 36.004 1.00 57.06 91 GLN A CA 1
ATOM 737 C C . GLN A 1 91 ? -34.178 -27.543 36.679 1.00 57.06 91 GLN A C 1
ATOM 739 O O . GLN A 1 91 ? -34.977 -26.969 37.412 1.00 57.06 91 GLN A O 1
ATOM 744 N N . GLU A 1 92 ? -34.227 -28.860 36.474 1.00 43.44 92 GLU A N 1
ATOM 745 C CA . GLU A 1 92 ? -34.912 -29.800 37.373 1.00 43.44 92 GLU A CA 1
ATOM 746 C C . GLU A 1 92 ? -34.149 -31.139 37.430 1.00 43.44 92 GLU A C 1
ATOM 748 O O . GLU A 1 92 ? -34.260 -31.984 36.538 1.00 43.44 92 GLU A O 1
ATOM 753 N N . ASN A 1 93 ? -33.323 -31.292 38.475 1.00 41.22 93 ASN A N 1
ATOM 754 C CA . ASN A 1 93 ? -33.196 -32.461 39.370 1.00 41.22 93 ASN A CA 1
ATOM 755 C C . ASN A 1 93 ? -32.028 -32.279 40.348 1.00 41.22 93 ASN A C 1
ATOM 757 O O . ASN A 1 93 ? -30.866 -32.211 39.887 1.00 41.22 93 ASN A O 1
#

Radius of gyration: 26.53 Å; Cα contacts (8 Å, |Δi|>4): 33; chains: 1; bounding box: 63×41×70 Å